Protein AF-A0A1Y4C120-F1 (afdb_monomer)

pLDDT: mean 89.6, std 10.72, range [47.78, 98.25]

Radius of gyration: 18.96 Å; Cα contacts (8 Å, |Δi|>4): 77; chains: 1; bounding box: 45×23×65 Å

Foldseek 3Di:
DVVLLVQLVVLLVVCVVCDLQRCLVVSLVVLQVSLVVCVVVVVPVLNVLSPVLSVLSVVQNVDPDDDCVVNVVSSVVNVVSSVVVVVVVVVVVVVVVVVVVVVVVVVDDD

Sequence (110 aa):
MTELIQEVQLALTELLQSGLDTGGPAAAPRLHALAARCEELGLHTGASLLTQAEEALAARAHTMEKDDLPLAALLCRTARYLELCREKLQEESITLRWQAFDCETEGGYP

Structure (mmCIF, N/CA/C/O backbone):
data_AF-A0A1Y4C120-F1
#
_entry.id   AF-A0A1Y4C120-F1
#
loop_
_atom_site.group_PDB
_atom_site.id
_atom_site.type_symbol
_atom_site.label_atom_id
_atom_site.label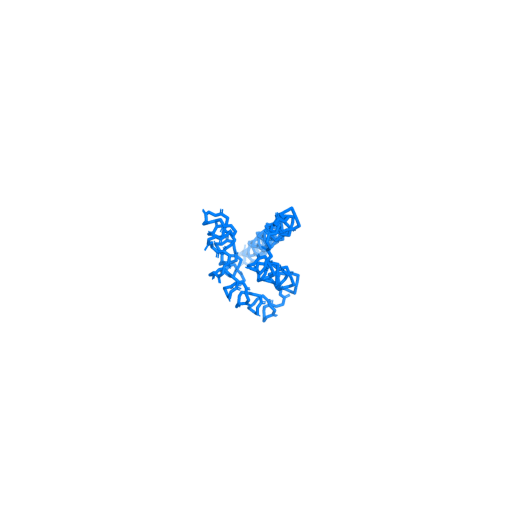_alt_id
_atom_site.label_comp_id
_atom_site.label_asym_id
_atom_site.label_entity_id
_atom_site.label_seq_id
_atom_site.pdbx_PDB_ins_code
_atom_site.Cartn_x
_atom_site.Cartn_y
_atom_site.Cartn_z
_atom_site.occupancy
_atom_site.B_iso_or_equiv
_atom_site.auth_seq_id
_atom_site.auth_comp_id
_atom_site.auth_asym_id
_atom_site.auth_atom_id
_atom_site.pdbx_PDB_model_num
ATOM 1 N N . MET A 1 1 ? -2.179 -2.762 13.023 1.00 84.81 1 MET A N 1
ATOM 2 C CA . MET A 1 1 ? -2.815 -2.504 11.708 1.00 84.81 1 MET A CA 1
ATOM 3 C C . MET A 1 1 ? -2.598 -1.068 11.235 1.00 84.81 1 MET A C 1
ATOM 5 O O . MET A 1 1 ? -2.061 -0.902 10.150 1.00 84.81 1 MET A O 1
ATOM 9 N N . THR A 1 2 ? -2.939 -0.044 12.029 1.00 91.12 2 THR A N 1
ATOM 10 C CA . THR A 1 2 ? -2.726 1.377 11.671 1.00 91.12 2 THR A CA 1
ATOM 11 C C . THR A 1 2 ? -1.281 1.698 11.286 1.00 91.12 2 THR A C 1
ATOM 13 O O . THR A 1 2 ? -1.057 2.302 10.243 1.00 91.12 2 THR A O 1
ATOM 16 N N . GLU A 1 3 ? -0.311 1.237 12.080 1.00 93.38 3 GLU A N 1
ATOM 17 C CA . GLU A 1 3 ? 1.120 1.428 11.796 1.00 93.38 3 GLU A CA 1
ATOM 18 C C . GLU A 1 3 ? 1.516 0.817 10.449 1.00 93.38 3 GLU A C 1
ATOM 20 O O . GLU A 1 3 ? 2.092 1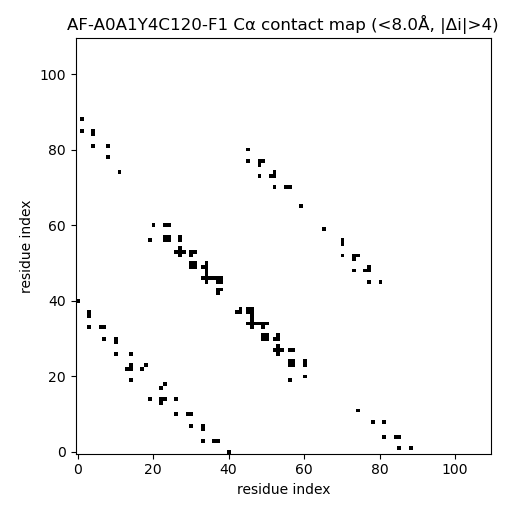.502 9.613 1.00 93.38 3 GLU A O 1
ATOM 25 N N . LEU A 1 4 ? 1.106 -0.428 10.172 1.00 94.19 4 LEU A N 1
ATOM 26 C CA . LEU A 1 4 ? 1.391 -1.078 8.891 1.00 94.19 4 LEU A CA 1
ATOM 27 C C . LEU A 1 4 ? 0.818 -0.284 7.705 1.00 94.19 4 LEU A C 1
ATOM 29 O O . LEU A 1 4 ? 1.506 -0.094 6.710 1.00 94.19 4 LEU A O 1
ATOM 33 N N . ILE A 1 5 ? -0.411 0.228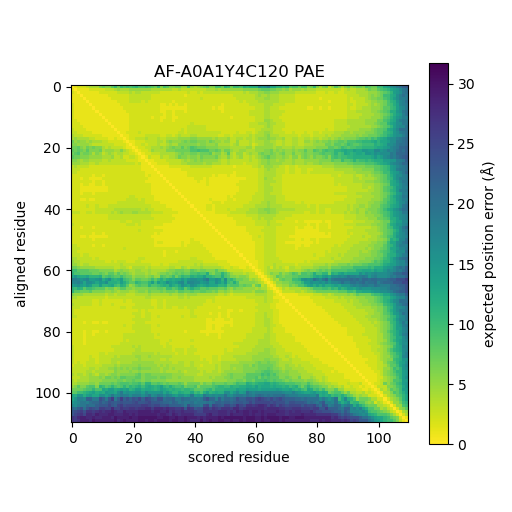 7.810 1.00 94.38 5 ILE A N 1
ATOM 34 C CA . ILE A 1 5 ? -1.017 1.058 6.755 1.00 94.38 5 ILE A CA 1
ATOM 35 C C . ILE A 1 5 ? -0.189 2.329 6.513 1.00 94.38 5 ILE A C 1
ATOM 37 O O . ILE A 1 5 ? 0.027 2.711 5.362 1.00 94.38 5 ILE A O 1
ATOM 41 N N . GLN A 1 6 ? 0.300 2.971 7.578 1.00 95.25 6 GLN A N 1
ATOM 42 C CA . GLN A 1 6 ? 1.167 4.147 7.471 1.00 95.25 6 GLN A CA 1
ATOM 43 C C . GLN A 1 6 ? 2.519 3.804 6.840 1.00 95.25 6 GLN A C 1
ATOM 45 O O . GLN A 1 6 ? 3.003 4.550 5.993 1.00 95.25 6 GLN A O 1
ATOM 50 N N . GLU A 1 7 ? 3.111 2.670 7.205 1.00 96.56 7 GLU A N 1
ATOM 51 C CA . GLU A 1 7 ? 4.376 2.210 6.637 1.00 96.56 7 GLU A CA 1
ATOM 52 C C . GLU A 1 7 ? 4.267 1.896 5.141 1.00 96.56 7 GLU A C 1
ATOM 54 O O . GLU A 1 7 ? 5.157 2.272 4.370 1.00 96.56 7 GLU A O 1
ATOM 59 N N . VAL A 1 8 ? 3.166 1.264 4.718 1.00 95.75 8 VAL A N 1
ATOM 60 C CA . VAL A 1 8 ? 2.879 1.028 3.297 1.00 95.75 8 VAL A CA 1
ATOM 61 C C . VAL A 1 8 ? 2.683 2.353 2.569 1.00 95.75 8 VAL A C 1
ATOM 63 O O . VAL A 1 8 ? 3.288 2.570 1.521 1.00 95.75 8 VAL A O 1
ATOM 66 N N . GLN A 1 9 ? 1.902 3.278 3.133 1.00 95.75 9 GLN A N 1
ATOM 67 C CA . GLN A 1 9 ? 1.709 4.600 2.538 1.00 95.75 9 GLN A CA 1
A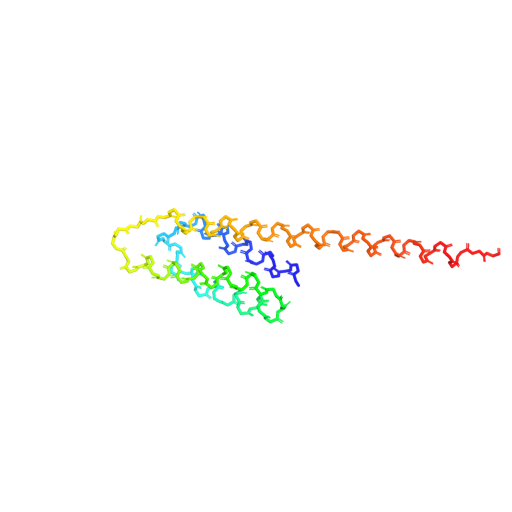TOM 68 C C . GLN A 1 9 ? 3.037 5.356 2.375 1.00 95.75 9 GLN A C 1
ATOM 70 O O . GLN A 1 9 ? 3.275 5.969 1.331 1.00 95.75 9 GLN A O 1
ATOM 75 N N . LEU A 1 10 ? 3.910 5.300 3.382 1.00 95.62 10 LEU A N 1
ATOM 76 C CA . LEU A 1 10 ? 5.227 5.927 3.341 1.00 95.62 10 LEU A CA 1
ATOM 77 C C . LEU A 1 10 ? 6.097 5.313 2.239 1.00 95.62 10 LEU A C 1
ATOM 79 O O . LEU A 1 10 ? 6.667 6.051 1.442 1.00 95.62 10 LEU A O 1
ATOM 83 N N . ALA A 1 11 ? 6.141 3.981 2.142 1.00 95.00 11 ALA A N 1
ATOM 84 C CA . ALA A 1 11 ? 6.910 3.285 1.112 1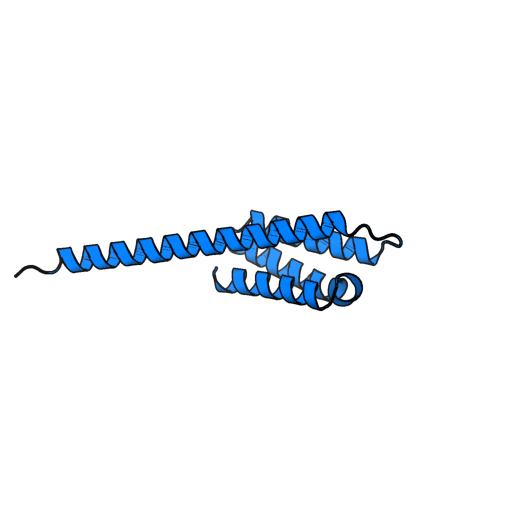.00 95.00 11 ALA A CA 1
ATOM 85 C C . ALA A 1 11 ? 6.471 3.680 -0.309 1.00 95.00 11 ALA A C 1
ATOM 87 O O . ALA A 1 11 ? 7.311 3.945 -1.167 1.00 95.00 11 ALA A O 1
ATOM 88 N N . LEU A 1 12 ? 5.158 3.775 -0.552 1.00 94.50 12 LEU A N 1
ATOM 89 C CA . LEU A 1 12 ? 4.626 4.209 -1.847 1.00 94.50 12 LEU A CA 1
ATOM 90 C C . LEU A 1 12 ? 4.936 5.683 -2.132 1.00 94.50 12 LEU A C 1
ATOM 92 O O . LEU A 1 12 ? 5.278 6.034 -3.259 1.00 94.50 12 LEU A O 1
ATOM 96 N N . THR A 1 13 ? 4.841 6.544 -1.118 1.00 94.06 13 THR A N 1
ATOM 97 C CA . THR A 1 13 ? 5.139 7.977 -1.260 1.00 94.06 13 THR A CA 1
ATOM 98 C C . THR A 1 13 ? 6.604 8.196 -1.619 1.00 94.06 13 THR A C 1
ATOM 100 O O . THR A 1 13 ? 6.906 8.928 -2.558 1.00 94.06 13 THR A O 1
ATOM 103 N N . GLU A 1 14 ? 7.515 7.526 -0.918 1.00 93.75 14 GLU A N 1
ATOM 104 C CA . GLU A 1 14 ? 8.949 7.612 -1.184 1.00 93.75 14 GLU A CA 1
ATOM 105 C C . GLU A 1 14 ? 9.308 7.057 -2.566 1.00 93.75 14 GLU A C 1
ATOM 107 O O . GLU A 1 14 ? 10.119 7.658 -3.271 1.00 93.75 14 GLU A O 1
ATOM 112 N N . LEU A 1 15 ? 8.678 5.960 -3.001 1.00 92.56 15 LEU A N 1
ATOM 113 C CA . LEU A 1 15 ? 8.841 5.437 -4.360 1.00 92.56 15 LEU A CA 1
ATOM 114 C C . LEU A 1 15 ? 8.413 6.468 -5.416 1.00 92.56 15 LEU A C 1
ATOM 116 O O . LEU A 1 15 ? 9.144 6.713 -6.373 1.00 92.56 15 LEU A O 1
ATOM 120 N N . LEU A 1 16 ? 7.253 7.104 -5.240 1.00 91.12 16 LEU A N 1
ATOM 121 C CA . LEU A 1 16 ? 6.754 8.110 -6.182 1.00 91.12 16 LEU A CA 1
ATOM 122 C C . LEU A 1 16 ? 7.609 9.386 -6.191 1.00 91.12 16 LEU A C 1
ATOM 124 O O . LEU A 1 16 ? 7.797 9.983 -7.246 1.00 91.12 16 LEU A O 1
ATOM 128 N N . GLN A 1 17 ? 8.151 9.790 -5.040 1.00 91.62 17 GLN A N 1
ATOM 129 C CA . GLN A 1 17 ? 9.036 10.954 -4.929 1.00 91.62 17 GLN A CA 1
ATOM 130 C C . GLN A 1 17 ? 10.425 10.699 -5.514 1.00 91.62 17 GLN A C 1
ATOM 132 O O . GLN A 1 17 ? 10.999 11.580 -6.151 1.00 91.62 17 GLN A O 1
ATOM 137 N N . SER A 1 18 ? 10.976 9.508 -5.283 1.00 90.19 18 SER A N 1
ATOM 138 C CA . SER A 1 18 ? 12.294 9.122 -5.789 1.00 90.19 18 SER A CA 1
ATOM 139 C C . SER A 1 18 ? 12.268 8.721 -7.261 1.00 90.19 18 SER A C 1
ATOM 141 O O . SER A 1 18 ? 13.318 8.763 -7.893 1.00 90.19 18 SER A O 1
ATOM 143 N N . GLY A 1 19 ? 11.098 8.380 -7.809 1.00 88.81 19 GLY A N 1
ATOM 144 C CA . GLY A 1 19 ? 10.904 7.955 -9.192 1.00 88.81 19 GLY A CA 1
ATOM 145 C C . GLY A 1 19 ? 11.101 6.449 -9.383 1.00 88.81 19 GLY A C 1
ATOM 146 O O . GLY A 1 19 ? 11.927 5.814 -8.728 1.00 88.81 19 GLY A O 1
ATOM 147 N N . LEU A 1 20 ? 10.358 5.865 -10.327 1.00 85.69 20 LEU A N 1
ATOM 148 C CA . LEU A 1 20 ? 10.336 4.412 -10.559 1.00 85.69 20 LEU A CA 1
ATOM 149 C C . LEU A 1 20 ? 11.675 3.858 -11.074 1.00 85.69 20 LEU A C 1
ATOM 151 O O . LEU A 1 20 ? 11.989 2.692 -10.849 1.00 85.69 20 LEU A O 1
ATOM 155 N N . ASP A 1 21 ? 12.467 4.686 -11.760 1.00 81.94 21 ASP A N 1
ATOM 156 C CA . ASP A 1 21 ? 13.775 4.314 -12.315 1.00 81.94 21 ASP A CA 1
ATOM 157 C C . ASP A 1 21 ? 14.886 4.256 -11.270 1.00 81.94 21 ASP A C 1
ATOM 159 O O . ASP A 1 21 ? 15.752 3.386 -11.313 1.00 81.94 21 ASP A O 1
ATOM 163 N N . THR A 1 22 ? 14.856 5.192 -10.335 1.00 82.00 22 THR A N 1
ATOM 164 C CA . THR A 1 22 ? 15.916 5.449 -9.359 1.00 82.00 22 THR A CA 1
ATOM 165 C C . THR A 1 22 ? 15.596 4.829 -8.006 1.00 82.00 22 THR A C 1
ATOM 167 O O . THR A 1 22 ? 16.476 4.256 -7.368 1.00 82.00 22 THR A O 1
ATOM 170 N N . GLY A 1 23 ? 14.335 4.895 -7.580 1.00 81.94 23 GLY A N 1
ATOM 171 C CA . GLY A 1 23 ? 13.853 4.335 -6.319 1.00 81.94 23 GLY A CA 1
ATOM 172 C C . GLY A 1 23 ? 13.350 2.896 -6.410 1.00 81.94 23 GLY A C 1
ATOM 173 O O . GLY A 1 23 ? 13.312 2.208 -5.393 1.00 81.94 23 GLY A O 1
ATOM 174 N N . GLY A 1 24 ? 13.001 2.409 -7.606 1.00 83.62 24 GLY A N 1
ATOM 175 C CA . GLY A 1 24 ? 12.413 1.080 -7.813 1.00 83.62 24 GLY A CA 1
ATOM 176 C C . GLY A 1 24 ? 13.222 -0.084 -7.219 1.00 83.62 24 GLY A C 1
ATOM 177 O O . GLY A 1 24 ? 12.657 -0.858 -6.442 1.00 83.62 24 GLY A O 1
ATOM 178 N N . PRO A 1 25 ? 14.538 -0.194 -7.493 1.00 85.19 25 PRO A N 1
ATOM 179 C CA . PRO A 1 25 ? 15.369 -1.271 -6.947 1.00 85.19 25 PRO A CA 1
ATOM 180 C C . PRO A 1 25 ? 15.454 -1.277 -5.414 1.00 85.19 25 PRO A C 1
ATOM 182 O O . PRO A 1 25 ? 15.513 -2.342 -4.806 1.00 85.19 25 PRO A O 1
ATOM 185 N N . ALA A 1 26 ? 15.441 -0.100 -4.781 1.00 86.75 26 ALA A N 1
ATOM 186 C CA . ALA A 1 26 ? 15.451 0.022 -3.323 1.00 86.75 26 ALA A CA 1
ATOM 187 C C . ALA A 1 26 ? 14.058 -0.209 -2.708 1.00 86.75 26 ALA A C 1
ATOM 189 O O . ALA A 1 26 ? 13.947 -0.707 -1.588 1.00 86.75 26 ALA A O 1
ATOM 190 N N . ALA A 1 27 ? 12.992 0.128 -3.439 1.00 91.12 27 ALA A N 1
ATOM 191 C CA . ALA A 1 27 ? 11.616 -0.043 -2.993 1.00 91.12 27 ALA A CA 1
ATOM 192 C C . ALA A 1 27 ? 11.155 -1.506 -3.041 1.00 91.12 27 ALA A C 1
ATOM 194 O O . ALA A 1 27 ? 10.471 -1.939 -2.118 1.00 91.12 27 ALA A O 1
ATOM 195 N N . ALA A 1 28 ? 11.549 -2.281 -4.059 1.00 92.44 28 ALA A N 1
ATOM 196 C CA . ALA A 1 28 ? 11.126 -3.675 -4.237 1.00 92.44 28 ALA A CA 1
ATOM 197 C C . ALA A 1 28 ? 11.286 -4.562 -2.975 1.00 92.44 28 ALA A C 1
ATOM 199 O O . ALA A 1 28 ? 10.274 -5.079 -2.497 1.00 92.44 28 ALA A O 1
ATOM 200 N N . PRO A 1 29 ? 12.473 -4.681 -2.338 1.00 93.94 29 PRO A N 1
ATOM 201 C CA . PRO A 1 29 ? 12.622 -5.505 -1.132 1.00 93.94 29 PRO A CA 1
ATOM 202 C C . PRO A 1 29 ? 11.802 -4.985 0.058 1.00 93.94 29 PRO A C 1
ATOM 204 O O . PRO A 1 29 ? 11.365 -5.760 0.909 1.00 93.94 29 PRO A O 1
ATOM 207 N N . ARG A 1 30 ? 11.557 -3.671 0.127 1.00 95.44 30 ARG A N 1
ATOM 208 C CA . ARG A 1 30 ? 10.700 -3.088 1.163 1.00 95.44 30 ARG A CA 1
ATOM 209 C C . ARG A 1 30 ? 9.229 -3.429 0.933 1.00 95.44 30 ARG A C 1
ATOM 211 O O . ARG A 1 30 ? 8.539 -3.750 1.897 1.00 95.44 30 ARG A O 1
ATOM 218 N N . LEU A 1 31 ? 8.750 -3.381 -0.312 1.00 96.31 31 LEU A N 1
ATOM 219 C CA . LEU A 1 31 ? 7.387 -3.796 -0.656 1.00 96.31 31 LEU A CA 1
ATOM 220 C C . LEU A 1 31 ? 7.174 -5.284 -0.361 1.00 96.31 31 LEU A C 1
ATOM 222 O O . LEU A 1 31 ? 6.143 -5.625 0.209 1.00 96.31 31 LEU A O 1
ATOM 226 N N . HIS A 1 32 ? 8.172 -6.128 -0.633 1.00 97.00 32 HIS A N 1
ATOM 227 C CA . HIS A 1 32 ? 8.155 -7.548 -0.277 1.00 97.00 32 HIS A CA 1
ATOM 228 C C . HIS A 1 32 ? 7.946 -7.775 1.229 1.00 97.00 32 HIS A C 1
ATOM 230 O O . HIS A 1 32 ? 7.031 -8.480 1.654 1.00 97.00 32 HIS A O 1
ATOM 236 N N . ALA A 1 33 ? 8.764 -7.121 2.063 1.00 97.31 33 ALA A N 1
ATOM 237 C CA . ALA A 1 33 ? 8.666 -7.243 3.518 1.00 97.31 33 ALA A CA 1
ATOM 238 C C . ALA A 1 33 ? 7.314 -6.737 4.056 1.00 97.31 33 ALA A C 1
ATOM 240 O O . ALA A 1 33 ? 6.739 -7.321 4.976 1.00 97.31 33 ALA A O 1
ATOM 241 N N . LEU A 1 34 ? 6.783 -5.659 3.473 1.00 97.69 34 LEU A N 1
ATOM 242 C CA . LEU A 1 34 ? 5.461 -5.141 3.823 1.00 97.69 34 LEU A CA 1
ATOM 243 C C . LEU A 1 34 ? 4.331 -6.069 3.358 1.00 97.69 34 LEU A C 1
ATOM 245 O O . LEU A 1 34 ? 3.339 -6.199 4.073 1.00 97.69 34 LEU A O 1
ATOM 249 N N . ALA A 1 35 ? 4.478 -6.745 2.216 1.00 97.81 35 ALA A N 1
ATOM 250 C CA . ALA A 1 35 ? 3.522 -7.740 1.738 1.00 97.81 35 ALA A CA 1
ATOM 251 C C . ALA A 1 35 ? 3.414 -8.923 2.710 1.00 97.81 35 ALA A C 1
ATOM 253 O O . ALA A 1 35 ? 2.305 -9.302 3.085 1.00 97.81 35 ALA A O 1
ATOM 254 N N . ALA A 1 36 ? 4.549 -9.439 3.195 1.00 97.69 36 ALA A N 1
ATOM 255 C CA . ALA A 1 36 ? 4.574 -10.498 4.205 1.00 97.69 36 ALA A CA 1
ATOM 256 C C . ALA A 1 36 ? 3.851 -10.076 5.496 1.00 97.69 36 ALA A C 1
ATOM 258 O O . ALA A 1 36 ? 2.998 -10.801 5.999 1.00 97.69 36 ALA A O 1
ATOM 259 N N . ARG A 1 37 ? 4.101 -8.854 5.984 1.00 97.56 37 ARG A N 1
ATOM 260 C CA . ARG A 1 37 ? 3.411 -8.317 7.171 1.00 97.56 37 ARG A CA 1
ATOM 261 C C . ARG A 1 37 ? 1.916 -8.085 6.949 1.00 97.56 37 ARG A C 1
ATOM 263 O O . ARG A 1 37 ? 1.132 -8.236 7.884 1.00 97.56 37 ARG A O 1
ATOM 270 N N . CYS A 1 38 ? 1.506 -7.704 5.738 1.00 97.00 38 CYS A N 1
ATOM 271 C CA . CYS A 1 38 ? 0.091 -7.650 5.373 1.00 97.00 38 CYS A CA 1
ATOM 272 C C . CYS A 1 38 ? -0.548 -9.035 5.505 1.00 97.00 38 CYS A C 1
ATOM 274 O O . CYS A 1 38 ? -1.611 -9.145 6.110 1.00 97.00 38 CYS A O 1
ATOM 276 N N . GLU A 1 39 ? 0.109 -10.077 5.002 1.00 97.25 39 GLU A N 1
ATOM 277 C CA . GLU A 1 39 ? -0.390 -11.452 5.070 1.00 97.25 39 GLU A CA 1
ATOM 278 C C . GLU A 1 39 ? -0.492 -11.958 6.518 1.00 97.25 39 GLU A C 1
ATOM 280 O O . GLU A 1 39 ? -1.532 -12.479 6.917 1.00 97.25 39 GLU A O 1
ATOM 285 N N . GLU A 1 40 ? 0.529 -11.706 7.343 1.00 96.25 40 GLU A N 1
ATOM 286 C CA . GLU A 1 40 ? 0.539 -12.047 8.777 1.00 96.25 40 GLU A CA 1
ATOM 287 C C . GLU A 1 40 ? -0.618 -11.406 9.561 1.00 96.25 40 GLU A C 1
ATOM 289 O O . GLU A 1 40 ? -1.109 -11.979 10.534 1.00 96.25 40 GLU A O 1
ATOM 294 N N . LEU A 1 41 ? -1.073 -10.222 9.138 1.00 93.75 41 LEU A N 1
ATOM 295 C CA . LEU A 1 41 ? -2.194 -9.501 9.746 1.00 93.75 41 LEU A CA 1
ATOM 296 C C . LEU A 1 41 ? -3.540 -9.745 9.039 1.00 93.75 41 LEU A C 1
ATOM 298 O O . LEU A 1 41 ? -4.521 -9.072 9.364 1.00 93.75 41 LEU A O 1
ATOM 302 N N . GLY A 1 42 ? -3.608 -10.680 8.084 1.00 94.50 42 GLY A N 1
ATOM 303 C CA . GLY A 1 42 ? -4.834 -11.035 7.356 1.00 94.50 42 GLY A CA 1
ATOM 304 C C . GLY A 1 42 ? -5.271 -10.020 6.291 1.00 94.50 42 GLY A C 1
ATOM 305 O O . GLY A 1 42 ? -6.402 -10.062 5.808 1.00 94.50 42 GLY A O 1
ATOM 306 N N . LEU A 1 43 ? -4.396 -9.092 5.900 1.00 95.00 43 LEU A N 1
ATOM 307 C CA . LEU A 1 43 ? -4.629 -8.096 4.851 1.00 95.00 43 LEU A CA 1
ATOM 308 C C . LEU A 1 43 ? -4.278 -8.659 3.462 1.00 95.00 43 LEU A C 1
ATOM 310 O O . LEU A 1 43 ? -3.471 -8.072 2.740 1.00 95.00 43 LEU A O 1
ATOM 314 N N . HIS A 1 44 ? -4.901 -9.774 3.072 1.00 96.38 44 HIS A N 1
ATOM 315 C CA . HIS A 1 44 ? -4.575 -10.530 1.849 1.00 96.38 44 HIS A CA 1
ATOM 316 C C . HIS A 1 44 ? -4.587 -9.683 0.568 1.00 96.38 44 HIS A C 1
ATOM 318 O O . HIS A 1 44 ? -3.695 -9.781 -0.274 1.00 96.38 44 HIS A O 1
ATOM 324 N N . THR A 1 45 ? -5.575 -8.794 0.425 1.00 96.81 45 THR A N 1
ATOM 325 C CA . THR A 1 45 ? -5.643 -7.867 -0.715 1.00 96.81 45 THR A CA 1
ATOM 326 C C . THR A 1 45 ? -4.439 -6.924 -0.735 1.00 96.81 45 THR A C 1
ATOM 328 O O . THR A 1 45 ? -3.859 -6.684 -1.791 1.00 96.81 45 THR A O 1
ATOM 331 N N . GLY A 1 46 ? -4.030 -6.421 0.433 1.00 96.56 46 GLY A N 1
ATOM 332 C CA . GLY A 1 46 ? -2.838 -5.590 0.579 1.00 96.56 46 GLY A CA 1
ATOM 333 C C . GLY A 1 46 ? -1.558 -6.348 0.239 1.00 96.56 46 GLY A C 1
ATOM 334 O O . GLY A 1 46 ? -0.734 -5.825 -0.504 1.00 96.56 46 GLY A O 1
ATOM 335 N N . ALA A 1 47 ? -1.420 -7.588 0.714 1.00 97.88 47 ALA A N 1
ATOM 336 C CA . ALA A 1 47 ? -0.284 -8.447 0.386 1.00 97.88 47 ALA A CA 1
ATOM 337 C C . ALA A 1 47 ? -0.177 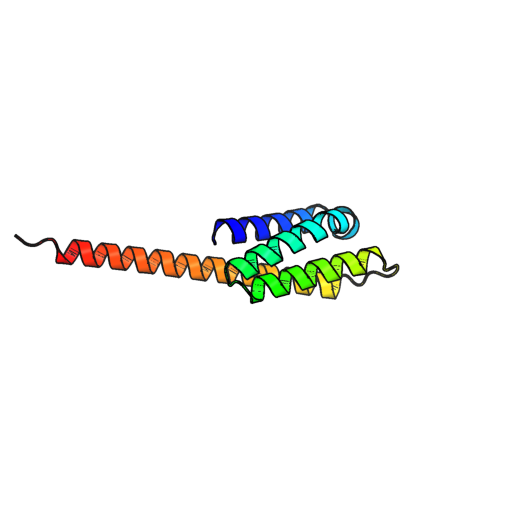-8.665 -1.131 1.00 97.88 47 ALA A C 1
ATOM 339 O O . ALA A 1 47 ? 0.849 -8.352 -1.729 1.00 97.88 47 ALA A O 1
ATOM 340 N N . SER A 1 48 ? -1.275 -9.072 -1.776 1.00 98.25 48 SER A N 1
ATOM 341 C CA . SER A 1 48 ? -1.317 -9.304 -3.223 1.00 98.25 48 SER A CA 1
ATOM 342 C C . SER A 1 48 ? -0.964 -8.060 -4.045 1.00 98.25 48 SER A C 1
ATOM 344 O O . SER A 1 48 ? -0.242 -8.161 -5.037 1.00 98.25 48 SER A O 1
ATOM 346 N N . LEU A 1 49 ? -1.453 -6.880 -3.650 1.00 98.00 49 LEU A N 1
ATOM 347 C CA . LEU A 1 49 ? -1.150 -5.624 -4.343 1.00 98.00 49 LEU A CA 1
ATOM 348 C C . LEU A 1 49 ? 0.329 -5.234 -4.216 1.00 98.00 49 LEU A C 1
ATOM 350 O O . LEU A 1 49 ? 0.914 -4.738 -5.179 1.00 98.00 49 LEU A O 1
ATOM 354 N N . LEU A 1 50 ? 0.940 -5.462 -3.049 1.00 97.69 50 LEU A N 1
ATOM 355 C CA . LEU A 1 50 ? 2.350 -5.149 -2.810 1.00 97.69 50 LEU A CA 1
ATOM 356 C C . LEU A 1 50 ? 3.290 -6.130 -3.512 1.00 97.69 50 LEU A C 1
ATOM 358 O O . LEU A 1 50 ? 4.271 -5.682 -4.099 1.00 97.69 50 LEU A O 1
ATOM 362 N N . THR A 1 51 ? 2.958 -7.422 -3.536 1.00 97.75 51 THR A N 1
ATOM 363 C CA . THR A 1 51 ? 3.700 -8.425 -4.316 1.00 97.75 51 THR A CA 1
ATOM 364 C C . THR A 1 51 ? 3.653 -8.110 -5.809 1.00 97.75 51 THR A C 1
ATOM 366 O O . THR A 1 51 ? 4.693 -8.065 -6.456 1.00 97.75 51 THR A O 1
ATOM 369 N N . GLN A 1 52 ? 2.480 -7.771 -6.358 1.00 97.06 52 GLN A N 1
ATOM 370 C CA . GLN A 1 52 ? 2.386 -7.340 -7.759 1.00 97.06 52 GLN A CA 1
ATOM 371 C C . GLN A 1 52 ? 3.245 -6.094 -8.037 1.00 97.06 52 GLN A C 1
ATOM 373 O O . GLN A 1 52 ? 3.809 -5.955 -9.121 1.00 97.06 52 GLN A O 1
ATOM 378 N N . ALA A 1 53 ? 3.335 -5.162 -7.079 1.00 95.00 53 ALA A N 1
ATOM 379 C CA . ALA A 1 53 ? 4.101 -3.930 -7.250 1.00 95.00 53 ALA A CA 1
ATOM 380 C C . ALA A 1 53 ? 5.610 -4.197 -7.202 1.00 95.00 53 ALA A C 1
ATOM 382 O O . ALA A 1 53 ? 6.351 -3.648 -8.015 1.00 95.00 53 ALA A O 1
ATOM 383 N N . GLU A 1 54 ? 6.055 -5.067 -6.296 1.00 95.06 54 GLU A N 1
ATOM 384 C CA . GLU A 1 54 ? 7.422 -5.590 -6.253 1.00 95.06 54 GLU A CA 1
ATOM 385 C C . GLU A 1 54 ? 7.801 -6.259 -7.582 1.00 95.06 54 GLU A C 1
ATOM 387 O O . GLU A 1 54 ? 8.799 -5.877 -8.194 1.00 95.06 54 GLU A O 1
ATOM 392 N N . GLU A 1 55 ? 6.997 -7.215 -8.051 1.00 93.25 55 GLU A N 1
ATOM 393 C CA . GLU A 1 55 ? 7.246 -7.958 -9.291 1.00 93.25 55 GLU A CA 1
ATOM 394 C C . GLU A 1 55 ? 7.330 -7.021 -10.500 1.00 93.25 55 GLU A C 1
ATOM 396 O O . GLU A 1 55 ? 8.239 -7.138 -11.325 1.00 93.25 55 GLU A O 1
ATOM 401 N N . ALA A 1 56 ? 6.423 -6.044 -10.582 1.00 92.12 56 ALA A N 1
ATOM 402 C CA . ALA A 1 56 ? 6.426 -5.049 -11.645 1.00 92.12 56 ALA A CA 1
ATOM 403 C C . ALA A 1 56 ? 7.681 -4.160 -11.605 1.00 92.12 56 ALA A C 1
ATOM 405 O O . ALA A 1 56 ? 8.267 -3.885 -12.653 1.00 92.12 56 ALA A O 1
ATOM 406 N N . LEU A 1 57 ? 8.138 -3.739 -10.421 1.00 90.81 57 LEU A N 1
ATOM 407 C CA . LEU A 1 57 ? 9.380 -2.971 -10.275 1.00 90.81 57 LEU A CA 1
ATOM 408 C C . LEU A 1 57 ? 10.615 -3.798 -10.655 1.00 90.81 57 LEU A C 1
ATOM 410 O O . LEU A 1 57 ? 11.502 -3.289 -11.345 1.00 90.81 57 LEU A O 1
ATOM 414 N N . ALA A 1 58 ? 10.660 -5.068 -10.251 1.00 88.31 58 ALA A N 1
ATOM 415 C CA . ALA A 1 58 ? 11.746 -5.980 -10.591 1.00 88.31 58 ALA A CA 1
ATOM 416 C C . ALA A 1 58 ? 11.807 -6.244 -12.105 1.00 88.31 58 ALA A C 1
ATOM 418 O O . ALA A 1 58 ? 12.866 -6.107 -12.718 1.00 88.31 58 ALA A O 1
ATOM 419 N N . ALA A 1 59 ? 10.668 -6.535 -12.739 1.00 87.94 59 ALA A N 1
ATOM 420 C CA . ALA A 1 59 ? 10.584 -6.724 -14.186 1.00 87.94 59 ALA A CA 1
ATOM 421 C C . ALA A 1 59 ? 11.001 -5.456 -14.951 1.00 87.94 59 ALA A C 1
ATOM 423 O O . ALA A 1 59 ? 11.751 -5.517 -15.932 1.00 87.94 59 ALA A O 1
ATOM 424 N N . ARG A 1 60 ? 10.580 -4.283 -14.465 1.00 86.75 60 ARG A N 1
ATOM 425 C CA . ARG A 1 60 ? 10.921 -2.986 -15.059 1.00 86.75 60 ARG A CA 1
ATOM 426 C C . ARG A 1 60 ? 12.423 -2.702 -15.036 1.00 86.75 60 ARG A C 1
ATOM 428 O O . ARG A 1 60 ? 12.931 -2.117 -15.992 1.00 86.75 60 ARG A O 1
ATOM 435 N N . ALA A 1 61 ? 13.149 -3.137 -14.003 1.00 82.06 61 ALA A N 1
ATOM 436 C CA . ALA A 1 61 ? 14.604 -2.970 -13.915 1.00 82.06 61 ALA A CA 1
ATOM 437 C C . ALA A 1 61 ? 15.366 -3.682 -15.051 1.00 82.06 61 ALA A C 1
ATOM 439 O O . ALA A 1 61 ? 16.458 -3.255 -15.425 1.00 82.06 61 ALA A O 1
ATOM 440 N N . HIS A 1 62 ? 14.780 -4.734 -15.628 1.00 81.81 62 HIS A N 1
ATOM 441 C CA . HIS A 1 62 ? 15.374 -5.527 -16.706 1.00 81.81 62 HIS A CA 1
ATOM 442 C C . HIS A 1 62 ? 14.818 -5.194 -18.100 1.00 81.81 62 HIS A C 1
ATOM 444 O O . HIS A 1 62 ? 15.233 -5.806 -19.084 1.00 81.81 62 HIS A O 1
ATOM 450 N N . THR A 1 63 ? 13.900 -4.227 -18.204 1.00 83.56 63 THR A N 1
ATOM 451 C CA . THR A 1 63 ? 13.204 -3.899 -19.455 1.00 83.56 63 THR A CA 1
ATOM 452 C C . THR A 1 63 ? 13.743 -2.608 -20.078 1.00 83.56 63 THR A C 1
ATOM 454 O O . THR A 1 63 ? 13.913 -1.592 -19.401 1.00 83.56 63 THR A O 1
ATOM 457 N N . MET A 1 64 ? 14.017 -2.648 -21.387 1.00 73.44 64 MET A N 1
ATOM 458 C CA . MET A 1 64 ? 14.586 -1.523 -22.142 1.00 73.44 64 MET A CA 1
ATOM 459 C C . MET A 1 64 ? 13.530 -0.488 -22.568 1.00 73.44 64 MET A C 1
ATOM 461 O O . MET A 1 64 ? 13.811 0.707 -22.530 1.00 73.44 64 MET A O 1
ATOM 465 N N . GLU A 1 65 ? 12.316 -0.925 -22.920 1.00 76.00 65 GLU A N 1
ATOM 466 C CA . GLU A 1 65 ? 11.168 -0.058 -23.218 1.00 76.00 65 GLU A CA 1
ATOM 467 C C . GLU A 1 65 ? 10.158 -0.137 -22.069 1.00 76.00 65 GLU A C 1
ATOM 469 O O . GLU A 1 65 ? 9.603 -1.196 -21.781 1.00 76.00 65 GLU A O 1
ATOM 474 N N . LYS A 1 66 ? 9.978 0.973 -21.355 1.00 80.25 66 LYS A N 1
ATOM 475 C CA . LYS A 1 66 ? 9.216 1.006 -20.104 1.00 80.25 66 LYS A CA 1
ATOM 476 C C . LYS A 1 66 ? 7.818 1.545 -20.378 1.00 80.25 66 LYS A C 1
ATOM 478 O O . LYS A 1 66 ? 7.660 2.737 -20.624 1.00 80.25 66 LYS A O 1
ATOM 483 N N . ASP A 1 67 ? 6.822 0.666 -20.325 1.00 81.31 67 ASP A N 1
ATOM 484 C CA . ASP A 1 67 ? 5.426 1.079 -20.197 1.00 81.31 67 ASP A CA 1
ATOM 485 C C . ASP A 1 67 ? 5.086 1.228 -18.710 1.00 81.31 67 ASP A C 1
ATOM 487 O O . ASP A 1 67 ? 4.960 0.248 -17.974 1.00 81.31 67 ASP A O 1
ATOM 491 N N . ASP A 1 68 ? 4.973 2.476 -18.262 1.00 84.56 68 ASP A N 1
ATOM 492 C CA . ASP A 1 68 ? 4.717 2.803 -16.860 1.00 84.56 68 ASP A CA 1
ATOM 493 C C . ASP A 1 68 ? 3.224 2.773 -16.506 1.00 84.56 68 ASP A C 1
ATOM 495 O O . ASP A 1 68 ? 2.872 2.794 -15.323 1.00 84.56 68 ASP A O 1
ATOM 499 N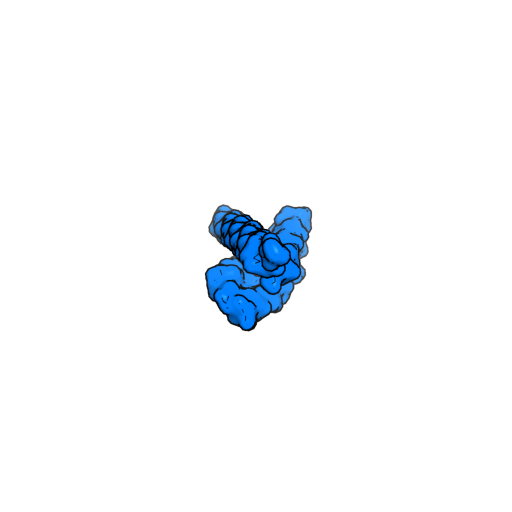 N . LEU A 1 69 ? 2.327 2.695 -17.497 1.00 89.44 69 LEU A N 1
ATOM 500 C CA . LEU A 1 69 ? 0.886 2.771 -17.265 1.00 89.44 69 LEU A CA 1
ATOM 501 C C . LEU A 1 69 ? 0.349 1.616 -16.393 1.00 89.44 69 LEU A C 1
ATOM 503 O O . LEU A 1 69 ? -0.413 1.896 -15.460 1.00 89.44 69 LEU A O 1
ATOM 507 N N . PRO A 1 70 ? 0.747 0.342 -16.599 1.00 90.88 70 PRO A N 1
ATOM 508 C CA . PRO A 1 70 ? 0.295 -0.763 -15.755 1.00 90.88 70 PRO A CA 1
ATOM 509 C C . PRO A 1 70 ? 0.757 -0.622 -14.301 1.00 90.88 70 PRO A C 1
ATOM 511 O O . PRO A 1 70 ? -0.017 -0.871 -13.372 1.00 90.88 70 PRO A O 1
ATOM 514 N N . LEU A 1 71 ? 2.002 -0.181 -14.098 1.00 90.19 71 LEU A N 1
ATOM 515 C CA . LEU A 1 71 ? 2.571 0.031 -12.771 1.00 90.19 71 LEU A CA 1
ATOM 516 C C . LEU A 1 71 ? 1.894 1.214 -12.070 1.00 90.19 71 LEU A C 1
ATOM 518 O O . LEU A 1 71 ? 1.497 1.089 -10.915 1.00 90.19 71 LEU A O 1
ATOM 522 N N . ALA A 1 72 ? 1.661 2.324 -12.770 1.00 91.25 72 ALA A N 1
ATOM 523 C CA . ALA A 1 72 ? 0.909 3.453 -12.231 1.00 91.25 72 ALA A CA 1
ATOM 524 C C . ALA A 1 72 ? -0.513 3.041 -11.807 1.00 91.25 72 ALA A C 1
ATOM 526 O O . ALA A 1 72 ? -0.934 3.329 -10.686 1.00 91.25 72 ALA A O 1
ATOM 527 N N . ALA A 1 73 ? -1.233 2.296 -12.653 1.00 94.56 73 ALA A N 1
ATOM 528 C CA . ALA A 1 73 ? -2.570 1.796 -12.334 1.00 94.56 73 ALA A CA 1
ATOM 529 C C . ALA A 1 73 ? -2.572 0.857 -11.116 1.00 94.56 73 ALA A C 1
ATOM 531 O O . ALA A 1 73 ? -3.508 0.867 -10.311 1.00 94.56 73 ALA A O 1
ATOM 532 N N . LEU A 1 74 ? -1.531 0.040 -10.958 1.00 95.81 74 LEU A N 1
ATOM 533 C CA . LEU A 1 74 ? -1.349 -0.796 -9.779 1.00 95.81 74 LEU A CA 1
ATOM 534 C C . LEU A 1 74 ? -1.115 0.042 -8.516 1.00 95.81 74 LEU A C 1
ATOM 536 O O . LEU A 1 74 ? -1.822 -0.160 -7.532 1.00 95.81 74 LEU A O 1
ATOM 540 N N . LEU A 1 75 ? -0.212 1.024 -8.556 1.00 94.00 75 LEU A N 1
ATOM 541 C CA . LEU A 1 75 ? 0.054 1.915 -7.422 1.00 94.00 75 LEU A CA 1
ATOM 542 C C . LEU A 1 75 ? -1.201 2.701 -7.008 1.00 94.00 75 LEU A C 1
ATOM 544 O O . LEU A 1 75 ? -1.481 2.819 -5.815 1.00 94.00 75 LEU A O 1
ATOM 548 N N . CYS A 1 76 ? -2.006 3.165 -7.969 1.00 94.69 76 CYS A N 1
ATOM 549 C CA . CYS A 1 76 ? -3.296 3.803 -7.694 1.00 94.69 76 CYS A CA 1
ATOM 550 C C . CYS A 1 76 ? -4.286 2.852 -7.005 1.00 94.69 76 CYS A C 1
ATOM 552 O O . CYS A 1 76 ? -4.960 3.253 -6.056 1.00 94.69 76 CYS A O 1
ATOM 554 N N . ARG A 1 77 ? -4.366 1.585 -7.439 1.00 97.25 77 ARG A N 1
ATOM 555 C CA . ARG A 1 77 ? -5.197 0.571 -6.765 1.00 97.25 77 ARG A CA 1
ATOM 556 C C . ARG A 1 77 ? -4.725 0.319 -5.335 1.00 97.25 77 ARG A C 1
ATOM 558 O O . ARG A 1 77 ? -5.559 0.242 -4.435 1.00 97.25 77 ARG A O 1
ATOM 565 N N . THR A 1 78 ? -3.414 0.257 -5.108 1.00 96.94 78 THR A N 1
ATOM 566 C CA . THR A 1 78 ? -2.840 0.118 -3.764 1.00 96.94 78 THR A CA 1
ATOM 567 C C . THR A 1 78 ? -3.168 1.321 -2.886 1.00 96.94 78 THR A C 1
ATOM 569 O O . THR A 1 78 ? -3.627 1.140 -1.762 1.00 96.94 78 THR A O 1
ATOM 572 N N . ALA A 1 79 ? -3.026 2.545 -3.399 1.00 95.38 79 ALA A N 1
ATOM 573 C CA . ALA A 1 79 ? -3.406 3.755 -2.671 1.00 95.38 79 ALA A CA 1
ATOM 574 C C . ALA A 1 79 ? -4.895 3.744 -2.288 1.00 95.38 79 ALA A C 1
ATOM 576 O O . ALA A 1 79 ? -5.230 3.965 -1.124 1.00 95.38 79 ALA A O 1
ATOM 577 N N . ARG A 1 80 ? -5.781 3.383 -3.228 1.00 97.31 80 ARG A N 1
ATOM 578 C CA . ARG A 1 80 ? -7.221 3.280 -2.960 1.00 97.31 80 ARG A CA 1
ATOM 579 C C . ARG A 1 80 ? -7.544 2.233 -1.894 1.00 97.31 80 ARG A C 1
ATOM 581 O O . ARG A 1 80 ? -8.411 2.454 -1.054 1.00 97.31 80 ARG A O 1
ATOM 588 N N . TYR A 1 81 ? -6.851 1.098 -1.906 1.00 97.25 81 TYR A N 1
ATOM 589 C CA . TYR A 1 81 ? -7.001 0.084 -0.865 1.00 97.25 81 TYR A CA 1
ATOM 590 C C . TYR A 1 81 ? -6.621 0.626 0.523 1.00 97.25 81 TYR A C 1
ATOM 592 O O . TYR A 1 81 ? -7.344 0.395 1.491 1.00 97.25 81 TYR A O 1
ATOM 600 N N . LEU A 1 82 ? -5.528 1.388 0.632 1.00 95.19 82 LEU A N 1
ATOM 601 C CA . LEU A 1 82 ? -5.117 1.987 1.906 1.00 95.19 82 LEU A CA 1
ATOM 602 C C . LEU A 1 82 ? -6.136 3.008 2.424 1.00 95.19 82 LEU A C 1
ATOM 604 O O . LEU A 1 82 ? -6.381 3.045 3.629 1.00 95.19 82 LEU A O 1
ATOM 608 N N . GLU A 1 83 ? -6.747 3.804 1.544 1.00 95.69 83 GLU A N 1
ATOM 609 C CA . GLU A 1 83 ? -7.844 4.710 1.915 1.00 95.69 83 GLU A CA 1
ATOM 610 C C . GLU A 1 83 ? -9.013 3.943 2.537 1.00 95.69 83 GLU A C 1
ATOM 612 O O . GLU A 1 83 ? -9.427 4.267 3.647 1.00 95.69 83 GLU A O 1
ATOM 617 N N . LEU A 1 84 ? -9.469 2.869 1.885 1.00 96.88 84 LEU A N 1
ATOM 618 C CA . LEU A 1 84 ? -10.554 2.026 2.397 1.00 96.88 84 LEU A CA 1
ATOM 619 C C . LEU A 1 84 ? -10.214 1.418 3.764 1.00 96.88 84 LEU A C 1
ATOM 621 O O . LEU A 1 84 ? -11.047 1.402 4.668 1.00 96.88 84 LEU A O 1
ATOM 625 N N . CYS A 1 85 ? -8.976 0.958 3.956 1.00 95.19 85 CYS A N 1
ATOM 626 C CA . CYS A 1 85 ? -8.525 0.449 5.251 1.00 95.19 85 CYS A CA 1
ATOM 627 C C . CYS A 1 85 ? -8.570 1.525 6.349 1.00 95.19 85 CYS A C 1
ATOM 629 O O . CYS A 1 85 ? -8.907 1.222 7.495 1.00 95.19 85 CYS A O 1
ATOM 631 N N . ARG A 1 86 ? -8.243 2.781 6.017 1.00 94.50 86 ARG A N 1
ATOM 632 C CA . ARG A 1 86 ? -8.312 3.914 6.954 1.00 94.50 86 ARG A CA 1
ATOM 633 C C . ARG A 1 86 ? -9.753 4.291 7.279 1.00 94.50 86 ARG A C 1
ATOM 635 O O . ARG A 1 86 ? -10.054 4.504 8.449 1.00 94.50 86 ARG A O 1
ATOM 642 N N . 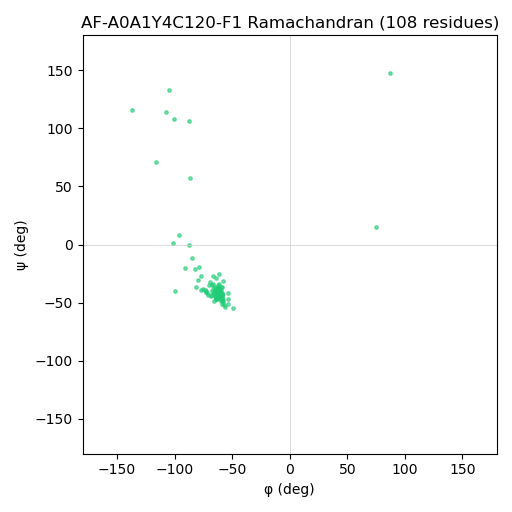GLU A 1 87 ? -10.623 4.340 6.274 1.00 96.06 87 GLU A N 1
ATOM 643 C CA . GLU A 1 87 ? -12.060 4.590 6.441 1.00 96.06 87 GLU A CA 1
ATOM 644 C C . GLU A 1 87 ? -1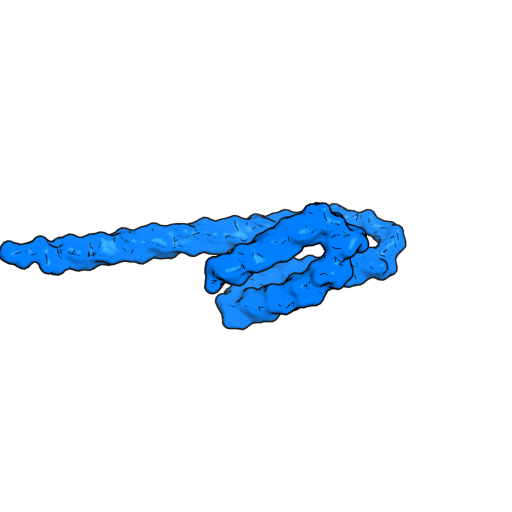2.684 3.537 7.371 1.00 96.06 87 GLU A C 1
ATOM 646 O O . GLU A 1 87 ? -13.326 3.888 8.360 1.00 96.06 87 GLU A O 1
ATOM 651 N N . LYS A 1 88 ? -12.385 2.252 7.138 1.00 94.88 88 LYS A N 1
ATOM 652 C CA . LYS A 1 88 ? -12.852 1.136 7.974 1.00 94.88 88 LYS A CA 1
ATOM 653 C C . LYS A 1 88 ? -12.370 1.245 9.424 1.00 94.88 88 LYS A C 1
ATOM 655 O O . LYS A 1 88 ? -13.155 1.094 10.353 1.00 94.88 88 LYS A O 1
ATOM 660 N N . LEU A 1 89 ? -11.090 1.557 9.637 1.00 93.12 89 LEU A N 1
ATOM 661 C CA . LEU A 1 89 ? -10.542 1.792 10.980 1.00 93.12 89 LEU A CA 1
ATOM 662 C C . LEU A 1 89 ? -11.209 2.977 11.690 1.00 93.12 89 LEU A C 1
ATOM 664 O O . LEU A 1 89 ? -11.442 2.935 12.899 1.00 93.12 89 LEU A O 1
ATOM 668 N N . GLN A 1 90 ? -11.500 4.045 10.949 1.00 94.88 90 GLN A N 1
ATOM 669 C CA . GLN A 1 90 ? -12.191 5.207 11.489 1.00 94.88 90 GLN A CA 1
ATOM 670 C C . GLN A 1 90 ? -13.620 4.847 11.911 1.00 94.88 90 GLN A C 1
ATOM 672 O O . GLN A 1 90 ? -14.032 5.219 13.010 1.00 94.88 90 GLN A O 1
ATOM 677 N N . GLU A 1 91 ? -14.350 4.092 11.094 1.00 95.88 91 GLU A N 1
ATOM 678 C CA . GLU A 1 91 ? -15.691 3.597 11.420 1.00 95.88 91 GLU A CA 1
ATOM 679 C C . GLU A 1 91 ? -15.693 2.719 12.684 1.00 95.88 91 GLU A C 1
ATOM 681 O O . GLU A 1 91 ? -16.494 2.941 13.598 1.00 95.88 91 GLU A O 1
ATOM 686 N N . GLU A 1 92 ? -14.737 1.790 12.797 1.00 94.62 92 GLU A N 1
ATOM 687 C CA . GLU A 1 92 ? -14.553 0.954 13.992 1.00 94.62 92 GLU A CA 1
ATOM 688 C C . GLU A 1 92 ? -14.291 1.811 15.239 1.00 94.62 92 GLU A C 1
ATOM 690 O O . GLU A 1 92 ? -14.899 1.594 16.288 1.00 94.62 92 GLU A O 1
ATOM 695 N N . SER A 1 93 ? -13.443 2.839 15.123 1.00 93.56 93 SER A N 1
ATOM 696 C CA . SER A 1 93 ? -13.143 3.747 16.237 1.00 93.56 93 SER A CA 1
ATOM 697 C C . SER A 1 93 ? -14.367 4.545 16.707 1.00 93.56 93 SER A C 1
ATOM 699 O O . SER A 1 93 ? -14.552 4.756 17.907 1.00 93.56 93 SER A O 1
ATOM 701 N N . ILE A 1 94 ? -15.229 4.970 15.775 1.00 94.12 94 ILE A N 1
ATOM 702 C CA . ILE A 1 94 ? -16.464 5.698 16.087 1.00 94.12 94 ILE A CA 1
ATOM 703 C C . ILE A 1 94 ? -17.444 4.767 16.798 1.00 94.12 94 ILE A C 1
ATOM 705 O O . ILE A 1 94 ? -18.006 5.155 17.821 1.00 94.12 94 ILE A O 1
ATOM 709 N N . THR A 1 95 ? -17.592 3.542 16.294 1.00 94.62 95 THR A N 1
ATOM 710 C CA . THR A 1 95 ? -18.478 2.521 16.865 1.00 94.62 95 THR A CA 1
ATOM 711 C C . THR A 1 95 ? -18.084 2.182 18.301 1.00 94.62 95 THR A C 1
ATOM 713 O O . THR A 1 95 ? -18.926 2.231 19.195 1.00 94.62 95 THR A O 1
ATOM 716 N N . LEU A 1 96 ? -16.798 1.915 18.549 1.00 93.12 96 LEU A N 1
ATOM 717 C CA . LEU A 1 96 ? -16.287 1.631 19.895 1.00 93.12 96 LEU A CA 1
ATOM 718 C C . LEU A 1 96 ? -16.524 2.798 20.858 1.00 93.12 96 LEU A C 1
ATOM 720 O O . LEU A 1 96 ? -16.881 2.591 22.016 1.00 93.12 96 LEU A O 1
ATOM 724 N N . ARG A 1 97 ? -16.356 4.035 20.380 1.00 93.44 97 ARG A N 1
ATOM 725 C CA . ARG A 1 97 ? -16.607 5.228 21.189 1.00 93.44 97 ARG A CA 1
ATOM 726 C C . ARG A 1 97 ? -18.083 5.361 21.568 1.00 93.44 97 ARG A C 1
ATOM 728 O O . ARG A 1 97 ? -18.367 5.718 22.703 1.00 93.44 97 ARG A O 1
ATOM 735 N N . TRP A 1 98 ? -19.009 5.086 20.651 1.00 91.69 98 TRP A N 1
ATOM 736 C CA . TRP A 1 98 ? -20.443 5.099 20.963 1.00 91.69 98 TRP A CA 1
ATOM 737 C C . TRP A 1 98 ? -20.821 4.013 21.971 1.00 91.69 98 TRP A C 1
ATOM 739 O O . TRP A 1 98 ? -21.471 4.321 22.961 1.00 91.69 98 TRP A O 1
ATOM 749 N N . GLN A 1 99 ? -20.312 2.791 21.804 1.00 90.12 99 GLN A N 1
ATOM 750 C CA . GLN A 1 99 ? -20.539 1.702 22.764 1.00 90.12 99 GLN A CA 1
ATOM 751 C C . GLN A 1 99 ? -20.017 2.029 24.171 1.00 90.12 99 GLN A C 1
ATOM 753 O O . GLN A 1 99 ? -20.639 1.660 25.166 1.00 90.12 99 GLN A O 1
ATOM 758 N N . ALA A 1 100 ? -18.882 2.729 24.266 1.00 88.62 100 ALA A N 1
ATOM 759 C CA . ALA A 1 100 ? -18.352 3.187 25.545 1.00 88.62 100 ALA A CA 1
ATOM 760 C C . ALA A 1 100 ? -19.284 4.210 26.219 1.00 88.62 100 ALA A C 1
ATOM 762 O O . ALA A 1 100 ? -19.544 4.088 27.413 1.00 88.62 100 ALA A O 1
ATOM 763 N N . PHE A 1 101 ? -19.834 5.162 25.455 1.00 83.12 101 PHE A N 1
ATOM 764 C CA . PHE A 1 101 ? -20.806 6.129 25.976 1.00 83.12 101 PHE A CA 1
ATOM 765 C C . PHE A 1 101 ? -22.098 5.462 26.459 1.00 83.12 101 PHE A C 1
ATOM 767 O O . PHE A 1 101 ? -22.577 5.795 27.540 1.00 83.12 101 PHE A O 1
ATOM 774 N N . ASP A 1 102 ? -22.638 4.504 25.704 1.00 73.94 102 ASP A N 1
ATOM 775 C CA . ASP A 1 102 ? -23.870 3.809 26.091 1.00 73.94 102 ASP A CA 1
ATOM 776 C C . ASP A 1 102 ? -23.684 3.052 27.426 1.00 73.94 102 ASP A C 1
ATOM 778 O O . ASP A 1 102 ? -24.515 3.160 28.329 1.00 73.94 102 ASP A O 1
ATOM 782 N N . CYS A 1 103 ? -22.534 2.394 27.619 1.00 64.38 103 CYS A N 1
ATOM 783 C CA . CYS A 1 103 ? -22.195 1.680 28.858 1.00 64.38 103 CYS A CA 1
ATOM 784 C C . CYS A 1 103 ? -22.056 2.614 30.082 1.00 64.38 103 CYS A C 1
ATOM 786 O O . CYS A 1 103 ? -22.474 2.268 31.189 1.00 64.38 103 CYS A O 1
ATOM 788 N N . GLU A 1 104 ? -21.516 3.823 29.897 1.00 65.00 104 GLU A N 1
ATOM 789 C CA . GLU A 1 104 ? -21.430 4.839 30.958 1.00 65.00 104 GLU A CA 1
ATOM 790 C C . GLU A 1 104 ? -22.809 5.396 31.345 1.00 65.00 104 GLU A C 1
ATOM 792 O O . GLU A 1 104 ? -23.042 5.714 32.514 1.00 65.00 104 GLU A O 1
ATOM 797 N N . THR A 1 105 ? -23.746 5.479 30.394 1.00 60.84 105 THR A N 1
ATOM 798 C CA . THR A 1 105 ? -25.113 5.954 30.662 1.00 60.84 105 THR A CA 1
ATOM 799 C C . THR A 1 105 ? -26.006 4.920 31.355 1.00 60.84 105 THR A C 1
ATOM 801 O O . THR A 1 105 ? -26.899 5.309 32.107 1.00 60.84 105 THR A O 1
ATOM 804 N N . GLU A 1 106 ? -25.751 3.619 31.184 1.00 55.88 106 GLU A N 1
ATOM 805 C CA . GLU A 1 106 ? -26.502 2.547 31.862 1.00 55.88 106 GLU A CA 1
ATOM 806 C C . GLU A 1 106 ? -26.016 2.271 33.302 1.00 55.88 106 GLU A C 1
ATOM 808 O O . GLU A 1 106 ? -26.775 1.751 34.121 1.00 55.88 106 GLU A O 1
ATOM 813 N N . GLY A 1 107 ? -24.782 2.657 33.652 1.00 55.28 107 GLY A N 1
ATOM 814 C CA . GLY A 1 107 ? -24.214 2.513 35.004 1.00 55.28 107 GLY A CA 1
ATOM 815 C C . GLY A 1 107 ? -24.498 3.674 35.969 1.00 55.28 107 GLY A C 1
ATOM 816 O O . GLY A 1 107 ? -24.047 3.641 37.116 1.00 55.28 107 GLY A O 1
ATOM 817 N N . GLY A 1 108 ? -25.213 4.710 35.522 1.00 50.88 108 GLY A N 1
ATOM 818 C CA . GLY A 1 108 ? -25.421 5.961 36.253 1.00 50.88 108 GLY A CA 1
ATOM 819 C C . GLY A 1 108 ? -26.878 6.235 36.625 1.00 50.88 108 GLY A C 1
ATOM 820 O O . GLY A 1 108 ? -27.469 7.170 36.098 1.00 50.88 108 GLY A O 1
ATOM 821 N N . TYR A 1 109 ? -27.438 5.477 37.570 1.00 47.78 109 TYR A N 1
ATOM 822 C CA . TYR A 1 109 ? -28.636 5.881 38.319 1.00 47.78 109 TYR A CA 1
ATOM 823 C C . TYR A 1 109 ? -28.460 5.548 39.813 1.00 47.78 109 TYR A C 1
ATOM 825 O O . TYR A 1 109 ? -28.342 4.365 40.141 1.00 47.78 109 TYR A O 1
ATOM 833 N N . PRO A 1 110 ? -28.418 6.541 40.727 1.00 55.81 110 PRO A N 1
ATOM 834 C CA . PRO A 1 110 ? -28.832 6.346 42.115 1.00 55.81 110 PRO A CA 1
ATOM 835 C C . PRO A 1 110 ? -30.361 6.268 42.249 1.00 55.81 110 PRO A C 1
ATOM 837 O O . PRO A 1 110 ? -31.072 6.903 41.435 1.00 55.81 110 PRO A O 1
#

Mean predicted aligned error: 5.89 Å

Solvent-accessible surface area (backbone atoms only — not comparable to full-atom values): 6063 Å² total; per-residue (Å²): 108,72,65,58,53,52,53,52,51,49,54,53,49,50,31,65,73,53,29,71,86,73,23,21,80,70,40,26,66,51,32,43,57,50,14,53,54,23,46,78,72,68,35,52,71,56,14,54,48,27,44,53,50,20,53,50,37,56,54,51,76,76,45,90,79,81,77,58,64,68,54,51,55,49,53,51,51,46,52,53,50,51,51,51,54,51,52,51,51,50,52,52,52,52,51,54,51,50,54,52,52,54,56,59,62,74,73,65,75,137

Nearest PDB structures (foldseek):
  6fes-assembly1_A  TM=5.705E-01  e=1.227E+00  synthetic construct
  1orj-assembly2_B  TM=3.830E-01  e=2.585E+00  Aquifex aeolicus VF5

Secondary structure (DSSP, 8-state):
-HHHHHHHHHHHHHHHHH-TTTTHHHHHHHHHHHHHHHHHTT-HHHHHHHHHHHHHHHHHHT-SS---HHHHHHHHHHHHHHHHHHHHHHHHHHHHHHHHHHHHHHT---